Protein AF-A0A3D4UZG2-F1 (afdb_monomer_lite)

Sequence (63 aa):
MEKILNNDTQQRLRAANLITESEVVLRVADKYVAENVITKTRRIIEVPDRLIENRSTKRVLRG

Secondary structure (DSSP, 8-state):
--EEPPHHHHHHHHHTTSS-TTEEEEEETTEEEEEETTT--EEE----GGG-S-STT------

Radius of gyration: 13.5 Å; chains: 1; bounding box: 25×25×48 Å

Foldseek 3Di:
DKAWDDPVLVVVCVVVVQDHPQWTWTDDPNFIWIARNVVRDIDTTDDPPVSPPDPPVPDDPDD

Structure (mmCIF, N/CA/C/O backbone):
data_AF-A0A3D4UZG2-F1
#
_entry.id   AF-A0A3D4UZG2-F1
#
loop_
_atom_site.group_PDB
_atom_site.id
_atom_site.type_symbol
_atom_site.label_atom_id
_atom_site.label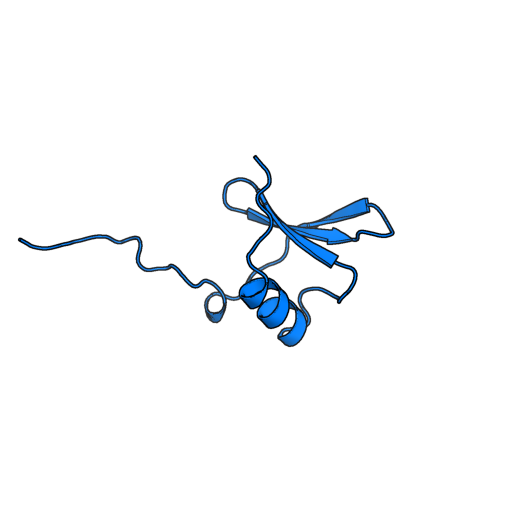_alt_id
_atom_site.label_comp_id
_atom_site.label_asym_id
_atom_site.label_entity_id
_atom_site.label_seq_id
_atom_site.pdbx_PDB_ins_code
_atom_site.Cartn_x
_atom_site.Cartn_y
_atom_site.Cartn_z
_atom_site.occupancy
_atom_site.B_iso_or_equiv
_atom_site.auth_seq_id
_atom_site.auth_comp_id
_atom_site.auth_asym_id
_atom_site.auth_atom_id
_atom_site.pdbx_PDB_model_num
ATOM 1 N N . MET A 1 1 ? 6.092 16.705 -3.937 1.00 62.62 1 MET A N 1
ATOM 2 C CA . MET A 1 1 ? 4.618 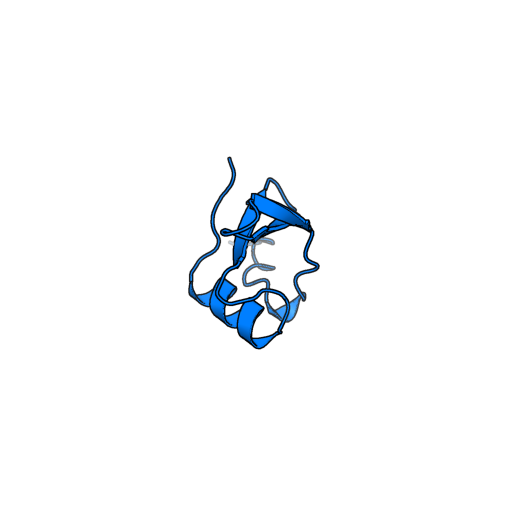16.689 -3.842 1.00 62.62 1 MET A CA 1
ATOM 3 C C . MET A 1 1 ? 4.165 15.249 -3.710 1.00 62.62 1 MET A C 1
ATOM 5 O O . MET A 1 1 ? 4.662 14.412 -4.456 1.00 62.62 1 MET A O 1
ATOM 9 N N . GLU A 1 2 ? 3.291 14.961 -2.749 1.00 77.12 2 GLU A N 1
ATOM 10 C CA . GLU A 1 2 ? 2.662 13.644 -2.603 1.00 77.12 2 GLU A CA 1
ATOM 11 C C . GLU A 1 2 ? 1.612 13.500 -3.710 1.00 77.12 2 GLU A C 1
ATOM 13 O O . GLU A 1 2 ? 0.761 14.376 -3.868 1.00 77.12 2 GLU A O 1
ATOM 18 N N . LYS A 1 3 ? 1.703 12.446 -4.526 1.00 86.19 3 LYS A N 1
ATOM 19 C CA . LYS A 1 3 ? 0.754 12.212 -5.620 1.00 86.19 3 LYS A CA 1
ATOM 20 C C . LYS A 1 3 ? -0.041 10.945 -5.351 1.00 86.19 3 LYS A C 1
ATOM 22 O O . LYS A 1 3 ? 0.534 9.861 -5.336 1.00 86.19 3 LYS A O 1
ATOM 27 N N . ILE A 1 4 ? -1.354 11.079 -5.186 1.00 88.25 4 ILE A N 1
ATOM 28 C CA . ILE A 1 4 ? -2.264 9.932 -5.092 1.00 88.25 4 ILE A CA 1
ATOM 29 C C . ILE A 1 4 ? -2.179 9.122 -6.392 1.00 88.25 4 ILE A C 1
ATOM 31 O O . ILE A 1 4 ? -2.182 9.688 -7.490 1.00 88.25 4 ILE A O 1
ATOM 35 N N . LEU A 1 5 ? -2.057 7.800 -6.269 1.00 85.75 5 LEU A N 1
ATOM 36 C CA . LEU A 1 5 ? -2.067 6.904 -7.425 1.00 85.75 5 LEU A CA 1
ATOM 37 C C . LEU A 1 5 ? -3.461 6.808 -8.049 1.00 85.75 5 LEU A C 1
ATOM 39 O O . LEU A 1 5 ? -4.470 7.005 -7.374 1.00 85.75 5 LEU A O 1
ATOM 43 N N . ASN A 1 6 ? -3.516 6.484 -9.344 1.00 88.19 6 ASN A N 1
ATOM 44 C CA . ASN A 1 6 ? -4.783 6.294 -10.048 1.00 88.19 6 ASN A CA 1
ATOM 45 C C . ASN A 1 6 ? -5.630 5.183 -9.397 1.00 88.19 6 ASN A C 1
ATOM 47 O O . ASN A 1 6 ? -5.119 4.294 -8.708 1.00 88.19 6 ASN A O 1
ATOM 51 N N . ASN A 1 7 ? -6.942 5.249 -9.624 1.00 87.44 7 ASN A N 1
ATOM 52 C CA . ASN A 1 7 ? -7.891 4.319 -9.018 1.00 87.44 7 ASN A CA 1
ATOM 53 C C . ASN A 1 7 ? -7.606 2.866 -9.436 1.00 87.44 7 ASN A C 1
ATOM 55 O O . ASN A 1 7 ? -7.612 1.973 -8.596 1.00 87.44 7 ASN A O 1
ATOM 59 N N . ASP A 1 8 ? -7.228 2.647 -10.697 1.00 87.69 8 ASP A N 1
ATOM 60 C CA . ASP A 1 8 ? -6.886 1.321 -11.217 1.00 87.69 8 ASP A CA 1
ATOM 61 C C . ASP A 1 8 ? -5.712 0.681 -10.463 1.00 87.69 8 ASP A C 1
ATOM 63 O O . ASP A 1 8 ? -5.773 -0.490 -10.087 1.00 87.69 8 ASP A O 1
ATOM 67 N N . THR A 1 9 ? -4.646 1.439 -10.176 1.00 85.25 9 THR A N 1
ATOM 68 C CA . THR A 1 9 ? -3.521 0.911 -9.388 1.00 85.25 9 THR A CA 1
ATOM 69 C C . THR A 1 9 ? -3.940 0.666 -7.945 1.00 85.25 9 THR A C 1
ATOM 71 O O . THR A 1 9 ? -3.555 -0.352 -7.378 1.00 85.25 9 THR A O 1
ATOM 74 N N . GLN A 1 10 ? -4.761 1.537 -7.348 1.00 88.44 10 GLN A N 1
ATOM 75 C CA . GLN A 1 10 ? -5.281 1.299 -5.998 1.00 88.44 10 GLN A CA 1
ATOM 76 C C . GLN A 1 10 ? -6.118 0.015 -5.931 1.00 88.44 10 GLN A C 1
ATOM 78 O O . GLN A 1 10 ? -5.902 -0.793 -5.031 1.00 88.44 10 GLN A O 1
ATOM 83 N N . GLN A 1 11 ? -6.986 -0.240 -6.913 1.00 91.00 11 GLN A N 1
ATOM 84 C CA . GLN A 1 11 ? -7.748 -1.489 -7.004 1.00 91.00 11 GLN A CA 1
ATOM 85 C C . GLN A 1 11 ? -6.839 -2.711 -7.152 1.00 91.00 11 GLN A C 1
ATOM 87 O O . GLN A 1 11 ? -7.028 -3.705 -6.453 1.00 91.00 11 GLN A O 1
ATOM 92 N N . ARG A 1 12 ? -5.808 -2.643 -8.005 1.00 88.69 12 ARG A N 1
ATOM 93 C CA . ARG A 1 12 ? -4.832 -3.738 -8.144 1.00 88.69 12 ARG A CA 1
ATOM 94 C C . ARG A 1 12 ? -4.059 -3.992 -6.843 1.00 88.69 12 ARG A C 1
ATOM 96 O O . ARG A 1 12 ? -3.801 -5.145 -6.507 1.00 88.69 12 ARG A O 1
ATOM 103 N N . LEU A 1 13 ? -3.705 -2.940 -6.100 1.00 88.31 13 LEU A N 1
ATOM 104 C CA . LEU A 1 13 ? -3.035 -3.051 -4.799 1.00 88.31 13 LEU A CA 1
ATOM 105 C C . LEU A 1 13 ? -3.957 -3.657 -3.727 1.00 88.31 13 LEU A C 1
ATOM 107 O O . LEU A 1 13 ? -3.486 -4.471 -2.932 1.00 88.31 13 LEU A O 1
ATOM 111 N N . ARG A 1 14 ? -5.258 -3.332 -3.742 1.00 91.81 14 ARG A N 1
ATOM 112 C CA . ARG A 1 14 ? -6.274 -3.966 -2.880 1.00 91.81 14 ARG A CA 1
ATOM 113 C C . ARG A 1 14 ? -6.475 -5.436 -3.225 1.00 91.81 14 ARG A C 1
ATOM 115 O O . ARG A 1 14 ? -6.432 -6.278 -2.340 1.00 91.81 14 A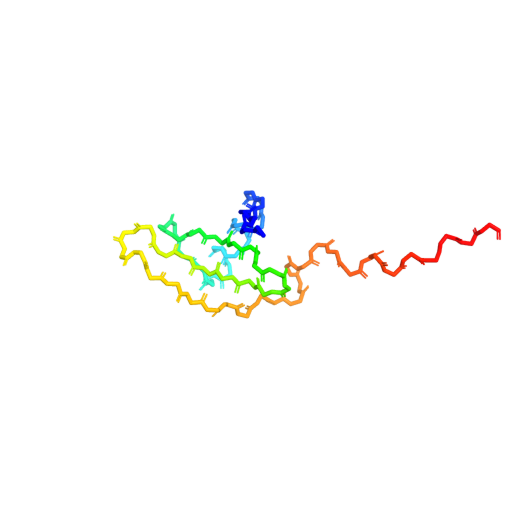RG A O 1
ATOM 122 N N . ALA A 1 15 ? -6.584 -5.766 -4.512 1.00 90.31 15 ALA A N 1
ATOM 123 C CA . ALA A 1 15 ? -6.694 -7.150 -4.979 1.00 90.31 15 ALA A CA 1
ATOM 124 C C . ALA A 1 15 ? -5.459 -8.000 -4.624 1.00 90.31 15 ALA A C 1
ATOM 126 O O . ALA A 1 15 ? -5.561 -9.210 -4.442 1.00 90.31 15 ALA A O 1
ATOM 127 N N . ALA A 1 16 ? -4.288 -7.369 -4.506 1.00 88.25 16 ALA A N 1
ATOM 128 C CA . ALA A 1 16 ? -3.058 -8.004 -4.044 1.00 88.25 16 ALA A CA 1
ATOM 129 C C . ALA A 1 16 ? -2.908 -8.034 -2.507 1.00 88.25 16 ALA A C 1
ATOM 131 O O . ALA A 1 16 ? -1.865 -8.474 -2.028 1.00 88.25 16 ALA A O 1
ATOM 132 N N . ASN A 1 17 ? -3.911 -7.573 -1.745 1.00 89.38 17 ASN A N 1
ATOM 133 C CA . ASN A 1 17 ? -3.902 -7.450 -0.281 1.00 89.38 17 ASN A CA 1
ATOM 134 C C . ASN A 1 17 ? -2.743 -6.600 0.282 1.00 89.38 17 ASN A C 1
ATOM 136 O O . ASN A 1 17 ? -2.313 -6.802 1.416 1.00 89.38 17 ASN A O 1
ATOM 140 N N . LEU A 1 18 ? -2.223 -5.643 -0.496 1.00 87.94 18 LEU A N 1
ATOM 141 C CA . LEU A 1 18 ? -1.145 -4.740 -0.059 1.00 87.94 18 LEU A CA 1
ATOM 142 C C . LEU A 1 18 ? -1.680 -3.534 0.719 1.00 87.94 18 LEU A C 1
ATOM 144 O O . LEU A 1 18 ? -0.989 -2.979 1.579 1.00 87.94 18 LEU A O 1
ATOM 148 N N . ILE A 1 19 ? -2.909 -3.133 0.393 1.00 91.69 19 ILE A N 1
ATOM 149 C CA . ILE A 1 19 ? -3.654 -2.077 1.072 1.00 91.69 19 ILE A CA 1
ATOM 150 C C . ILE A 1 19 ? -5.114 -2.492 1.268 1.00 91.69 19 ILE A C 1
ATOM 152 O O . ILE A 1 19 ? -5.619 -3.344 0.536 1.00 91.69 19 ILE A O 1
ATOM 156 N N . THR A 1 20 ? -5.804 -1.859 2.211 1.00 92.19 20 THR A N 1
ATOM 157 C CA . THR A 1 20 ? -7.244 -2.046 2.453 1.00 92.19 20 THR A CA 1
ATOM 158 C C . THR A 1 20 ? -8.102 -0.981 1.753 1.00 92.19 20 THR A C 1
ATOM 160 O O . THR A 1 20 ? -7.594 -0.019 1.177 1.00 92.19 20 THR A O 1
ATOM 163 N N . GLU A 1 21 ? -9.431 -1.122 1.817 1.00 90.56 21 GLU A N 1
ATOM 164 C CA . GLU A 1 21 ? -10.381 -0.115 1.300 1.00 90.56 21 GLU A CA 1
ATOM 165 C C . GLU A 1 21 ? -10.282 1.243 2.018 1.00 90.56 21 GLU A C 1
ATOM 167 O O . GLU A 1 21 ? -10.626 2.275 1.449 1.00 90.56 21 GLU A O 1
ATOM 172 N N . SER A 1 22 ? -9.791 1.259 3.262 1.00 93.19 22 SER A N 1
ATOM 173 C CA . SER A 1 22 ? -9.610 2.478 4.063 1.00 93.19 22 SER A CA 1
ATOM 174 C C . SER A 1 22 ? -8.242 3.141 3.873 1.00 93.19 22 SER A C 1
ATOM 176 O O . SER A 1 22 ? -7.956 4.159 4.507 1.00 93.19 22 SER A O 1
ATOM 178 N N . GLU A 1 23 ? -7.366 2.538 3.074 1.00 92.81 23 GLU A N 1
ATOM 179 C CA . GLU A 1 23 ? -6.009 3.012 2.826 1.00 92.81 23 GLU A CA 1
ATOM 180 C C . GLU A 1 23 ? -5.900 3.640 1.430 1.00 92.81 23 GLU A C 1
ATOM 182 O O . GLU A 1 23 ? -6.489 3.170 0.453 1.00 92.81 23 GLU A O 1
ATOM 187 N N . VAL A 1 24 ? -5.113 4.714 1.333 1.00 92.38 24 VAL A N 1
ATOM 188 C CA . VAL A 1 24 ? -4.829 5.418 0.075 1.00 92.38 24 VAL A CA 1
ATOM 189 C C . VAL A 1 24 ? -3.337 5.356 -0.210 1.00 92.38 24 VAL A C 1
ATOM 191 O O . VAL A 1 24 ? -2.519 5.573 0.684 1.00 92.38 24 VAL A O 1
ATOM 194 N N . VAL A 1 25 ? -2.972 5.080 -1.464 1.00 91.12 25 VAL A N 1
ATOM 195 C CA . VAL A 1 25 ? -1.563 4.999 -1.871 1.00 91.12 25 VAL A CA 1
ATOM 196 C C . VAL A 1 25 ? -1.101 6.279 -2.536 1.00 91.12 25 VAL A C 1
ATOM 198 O O . VAL A 1 25 ? -1.705 6.787 -3.484 1.00 91.12 25 VAL A O 1
ATOM 201 N N . LEU A 1 26 ? 0.031 6.755 -2.039 1.00 90.62 26 LEU A N 1
ATOM 202 C CA . LEU A 1 26 ? 0.708 7.971 -2.433 1.00 90.62 26 LEU A CA 1
ATOM 203 C C . LEU A 1 26 ? 2.075 7.609 -3.014 1.00 90.62 26 LEU A C 1
ATOM 205 O O . LEU A 1 26 ? 2.821 6.804 -2.454 1.00 90.62 26 LEU A O 1
ATOM 209 N N . ARG A 1 27 ? 2.437 8.250 -4.124 1.00 87.56 27 ARG A N 1
ATOM 210 C CA . ARG A 1 27 ? 3.817 8.320 -4.594 1.00 87.56 27 ARG A CA 1
ATOM 211 C C . ARG A 1 27 ? 4.489 9.526 -3.956 1.00 87.56 27 ARG A C 1
ATOM 213 O O . ARG A 1 27 ? 4.068 10.667 -4.166 1.00 87.56 27 ARG A O 1
ATOM 220 N N . VAL A 1 28 ? 5.550 9.258 -3.208 1.00 86.25 28 VAL A N 1
ATOM 221 C CA . VAL A 1 28 ? 6.379 10.265 -2.550 1.00 86.25 28 VAL A CA 1
ATOM 222 C C . VAL A 1 28 ? 7.798 10.109 -3.077 1.00 86.25 28 VAL A C 1
ATOM 224 O O . VAL A 1 28 ? 8.466 9.118 -2.788 1.00 86.25 28 VAL A O 1
ATOM 227 N N . ALA A 1 29 ? 8.239 11.076 -3.888 1.00 83.81 29 ALA A N 1
ATOM 228 C CA . ALA A 1 29 ? 9.446 10.945 -4.706 1.00 83.81 29 ALA A CA 1
ATOM 229 C C . ALA A 1 29 ? 9.405 9.638 -5.535 1.00 83.81 29 ALA A C 1
ATOM 231 O O . ALA A 1 29 ? 8.553 9.504 -6.420 1.00 83.81 29 ALA A O 1
ATOM 232 N N . ASP A 1 30 ? 10.252 8.662 -5.202 1.00 81.25 30 ASP A N 1
ATOM 233 C CA . ASP A 1 30 ? 10.329 7.351 -5.866 1.00 81.25 30 ASP A CA 1
ATOM 234 C C . ASP A 1 30 ? 9.826 6.185 -5.008 1.00 81.25 30 ASP A C 1
ATOM 236 O O . ASP A 1 30 ? 9.944 5.026 -5.399 1.00 81.25 30 ASP A O 1
ATOM 240 N N . LYS A 1 31 ? 9.240 6.475 -3.842 1.00 82.25 31 LYS A N 1
ATOM 241 C CA . LYS A 1 31 ? 8.679 5.463 -2.944 1.00 82.25 31 LYS A CA 1
ATOM 242 C C . LYS A 1 31 ? 7.158 5.497 -2.965 1.00 82.25 31 LYS A C 1
ATOM 244 O O . LYS A 1 31 ? 6.541 6.555 -3.113 1.00 82.25 31 LYS A O 1
ATOM 249 N N . TYR A 1 32 ? 6.564 4.327 -2.772 1.00 87.75 32 TYR A N 1
ATOM 250 C CA . TYR A 1 32 ? 5.130 4.181 -2.568 1.00 87.75 32 TYR A CA 1
ATOM 251 C C . TYR A 1 32 ? 4.832 4.033 -1.080 1.00 87.75 32 TYR A C 1
ATOM 253 O O . TYR A 1 32 ? 5.477 3.259 -0.369 1.00 87.75 32 TYR A O 1
ATOM 261 N N . VAL A 1 33 ? 3.857 4.805 -0.614 1.00 90.31 33 VAL A N 1
ATOM 262 C CA . VAL A 1 33 ? 3.440 4.858 0.785 1.00 90.31 33 VAL A CA 1
ATOM 263 C C . VAL A 1 33 ? 1.931 4.680 0.836 1.00 90.31 33 VAL A C 1
ATOM 265 O O . VAL A 1 33 ? 1.209 5.356 0.106 1.00 90.31 33 VAL A O 1
ATOM 268 N N . ALA A 1 34 ? 1.457 3.784 1.693 1.00 92.62 34 ALA A N 1
ATOM 269 C CA . ALA A 1 34 ? 0.046 3.683 2.038 1.00 92.62 34 ALA A CA 1
ATOM 270 C C . ALA A 1 34 ? -0.231 4.527 3.286 1.00 92.62 34 ALA A C 1
ATOM 272 O O . ALA A 1 34 ? 0.515 4.447 4.265 1.00 92.62 34 ALA A O 1
ATOM 273 N N . GLU A 1 35 ? -1.296 5.323 3.255 1.00 93.56 35 GLU A N 1
ATOM 274 C CA . GLU A 1 35 ? -1.794 6.092 4.392 1.00 93.56 35 GLU A CA 1
ATOM 275 C C . GLU A 1 35 ? -3.164 5.566 4.815 1.00 93.56 35 GLU A C 1
ATOM 277 O O . GLU A 1 35 ? -4.099 5.511 4.013 1.00 93.56 35 GLU A O 1
ATOM 282 N N . ASN A 1 36 ? -3.290 5.191 6.087 1.00 92.62 36 ASN A N 1
ATOM 283 C CA . ASN A 1 36 ? -4.572 4.820 6.665 1.00 92.62 36 ASN A CA 1
ATOM 284 C C . ASN A 1 36 ? -5.355 6.093 7.001 1.00 92.62 36 ASN A C 1
ATOM 286 O O . ASN A 1 36 ? -4.936 6.895 7.837 1.00 92.62 36 ASN A O 1
ATOM 290 N N . VAL A 1 37 ? -6.504 6.279 6.350 1.00 89.75 37 VAL A N 1
ATOM 291 C CA . VAL A 1 37 ? -7.300 7.507 6.471 1.00 89.75 37 VAL A CA 1
ATOM 292 C C . VAL A 1 37 ? -7.827 7.707 7.894 1.00 89.75 37 VAL A C 1
ATOM 294 O O . VAL A 1 37 ? -7.930 8.854 8.339 1.00 89.75 37 VAL A O 1
ATOM 297 N N . ILE A 1 38 ? -8.112 6.609 8.602 1.00 91.56 38 ILE A N 1
ATOM 298 C CA . ILE A 1 38 ? -8.683 6.595 9.953 1.00 91.56 38 ILE A CA 1
ATOM 299 C C . ILE A 1 38 ? -7.608 6.941 10.984 1.00 91.56 38 ILE A C 1
ATOM 301 O O . ILE A 1 38 ? -7.810 7.816 11.820 1.00 91.56 38 ILE A O 1
ATOM 305 N N . THR A 1 39 ? -6.454 6.276 10.916 1.00 93.25 39 THR A N 1
ATOM 306 C CA . THR A 1 39 ? -5.394 6.402 11.931 1.00 93.25 39 THR A CA 1
ATOM 307 C C . THR A 1 39 ? -4.306 7.411 11.565 1.00 93.25 39 THR A C 1
ATOM 309 O O . THR A 1 39 ? -3.389 7.629 12.356 1.00 93.25 39 THR A O 1
ATOM 312 N N . LYS A 1 40 ? -4.362 7.998 10.360 1.00 90.88 40 LYS A N 1
ATOM 313 C CA . LYS A 1 40 ? -3.365 8.938 9.809 1.00 90.88 40 LYS A CA 1
ATOM 314 C C . LYS A 1 40 ? -1.929 8.408 9.850 1.00 90.88 40 LYS A C 1
ATOM 316 O O . LYS A 1 40 ? -0.967 9.164 9.938 1.00 90.88 40 LYS A O 1
ATOM 321 N N . THR A 1 41 ? -1.780 7.087 9.798 1.00 91.50 41 THR A N 1
ATOM 322 C CA . THR A 1 41 ? -0.483 6.408 9.863 1.00 91.50 41 THR A CA 1
ATOM 323 C C . THR A 1 41 ? -0.027 6.022 8.465 1.00 91.50 41 THR A C 1
ATOM 325 O O . THR A 1 41 ? -0.823 5.556 7.650 1.00 91.50 41 THR A O 1
ATOM 328 N N . ARG A 1 42 ? 1.267 6.210 8.196 1.00 92.19 42 ARG A N 1
ATOM 329 C CA . ARG A 1 42 ? 1.889 5.994 6.887 1.00 92.19 42 ARG A CA 1
ATOM 330 C C . ARG A 1 42 ? 2.869 4.827 6.955 1.00 92.19 42 ARG A C 1
ATOM 332 O O . ARG A 1 42 ? 3.694 4.788 7.865 1.00 92.19 42 ARG A O 1
ATOM 339 N N . ARG A 1 43 ? 2.821 3.908 5.986 1.00 92.12 43 ARG A N 1
ATOM 340 C CA . ARG A 1 43 ? 3.800 2.813 5.849 1.00 92.12 43 ARG A CA 1
ATOM 341 C C . ARG A 1 43 ? 4.290 2.660 4.416 1.00 92.12 43 ARG A C 1
ATOM 343 O O . ARG A 1 43 ? 3.540 2.890 3.470 1.00 92.12 43 ARG A O 1
ATOM 350 N N . ILE A 1 44 ? 5.546 2.254 4.262 1.00 90.31 44 ILE A N 1
ATOM 351 C CA . ILE A 1 44 ? 6.114 1.921 2.953 1.00 90.31 44 ILE A CA 1
ATOM 352 C C . ILE A 1 44 ? 5.536 0.576 2.525 1.00 90.31 44 ILE A C 1
ATOM 354 O O . ILE A 1 44 ? 5.516 -0.366 3.316 1.00 90.31 44 ILE A O 1
ATOM 358 N N . ILE A 1 45 ? 5.065 0.502 1.284 1.00 86.75 45 ILE A N 1
ATOM 359 C CA . ILE A 1 45 ? 4.599 -0.748 0.690 1.00 86.75 45 ILE A CA 1
ATOM 360 C C . ILE A 1 45 ? 5.542 -1.153 -0.435 1.00 86.75 45 ILE A C 1
ATOM 362 O O . ILE A 1 45 ? 5.922 -0.337 -1.278 1.00 86.75 45 ILE A O 1
ATOM 366 N N . GLU A 1 46 ? 5.916 -2.425 -0.450 1.00 82.75 46 GLU A N 1
ATOM 367 C CA . GLU A 1 46 ? 6.613 -3.003 -1.589 1.00 82.75 46 GLU A CA 1
ATOM 368 C C . GLU A 1 46 ? 5.580 -3.286 -2.670 1.00 82.75 46 GLU A C 1
ATOM 370 O O . GLU A 1 46 ? 4.717 -4.151 -2.524 1.00 82.75 46 GLU A O 1
ATOM 375 N N . VAL A 1 47 ? 5.624 -2.496 -3.741 1.00 77.56 47 VAL A N 1
ATOM 376 C CA . VAL A 1 47 ? 4.743 -2.689 -4.890 1.00 77.56 47 VAL A CA 1
ATOM 377 C C . VAL A 1 47 ? 5.367 -3.762 -5.780 1.00 77.56 47 VAL A C 1
ATOM 379 O O . VAL A 1 47 ? 6.457 -3.535 -6.306 1.00 77.56 47 VAL A O 1
ATOM 382 N N . PRO A 1 48 ? 4.700 -4.913 -5.985 1.00 71.56 48 PRO A N 1
ATOM 383 C CA . PRO A 1 48 ? 5.172 -5.941 -6.894 1.00 71.56 48 PRO A CA 1
ATOM 384 C C . PRO A 1 48 ? 5.416 -5.358 -8.282 1.00 71.56 48 PRO A C 1
ATOM 386 O O . PRO A 1 48 ? 4.573 -4.635 -8.813 1.00 71.56 48 PRO A O 1
ATOM 389 N N . ASP A 1 49 ? 6.521 -5.755 -8.904 1.00 69.81 49 ASP A N 1
ATOM 390 C CA . ASP A 1 49 ? 6.951 -5.294 -10.229 1.00 69.81 49 ASP A CA 1
ATOM 391 C C . ASP A 1 49 ? 5.857 -5.345 -11.307 1.00 69.81 49 ASP A C 1
ATOM 393 O O . ASP A 1 49 ? 5.779 -4.479 -12.176 1.00 69.81 49 ASP A O 1
ATOM 397 N N . ARG A 1 50 ? 4.979 -6.349 -11.226 1.00 67.44 50 ARG A N 1
ATOM 398 C CA . ARG A 1 50 ? 3.835 -6.555 -12.130 1.00 67.44 50 ARG A CA 1
ATOM 399 C C . ARG A 1 50 ? 2.755 -5.470 -12.048 1.00 67.44 50 ARG A C 1
ATOM 401 O O . ARG A 1 50 ? 1.937 -5.365 -12.952 1.00 67.44 50 ARG A O 1
ATOM 408 N N . LEU A 1 51 ? 2.713 -4.706 -10.957 1.00 66.69 51 LEU A N 1
ATOM 409 C CA . LEU A 1 51 ? 1.745 -3.627 -10.742 1.00 66.69 51 LEU A CA 1
ATOM 410 C C . LEU A 1 51 ? 2.29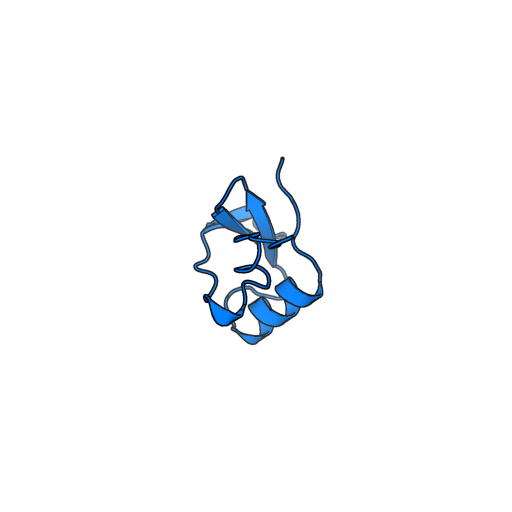0 -2.260 -11.177 1.00 66.69 51 LEU A C 1
ATOM 412 O O . LEU A 1 51 ? 1.556 -1.276 -11.164 1.00 66.69 51 LE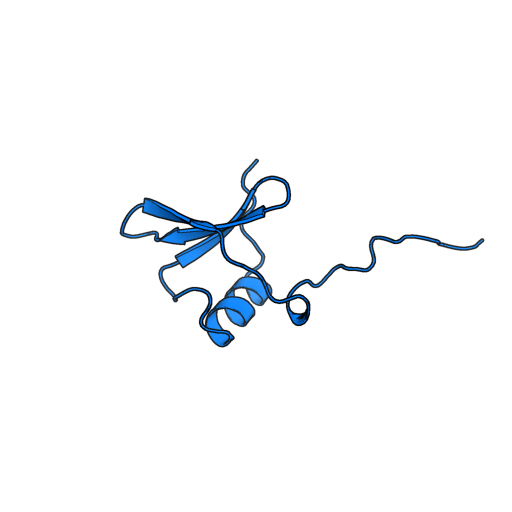U A O 1
ATOM 416 N N . ILE A 1 52 ? 3.561 -2.193 -11.582 1.00 67.38 52 ILE A N 1
ATOM 417 C CA . ILE A 1 52 ? 4.209 -0.968 -12.037 1.00 67.38 52 ILE A CA 1
ATOM 418 C C . ILE A 1 52 ? 3.963 -0.826 -13.542 1.00 67.38 52 ILE A C 1
ATOM 420 O O . ILE A 1 52 ? 4.646 -1.428 -14.366 1.00 67.38 52 ILE A O 1
ATOM 424 N N . GLU A 1 53 ? 2.991 0.010 -13.906 1.00 56.91 53 GLU A N 1
ATOM 425 C CA . GLU A 1 53 ? 2.533 0.211 -15.292 1.00 56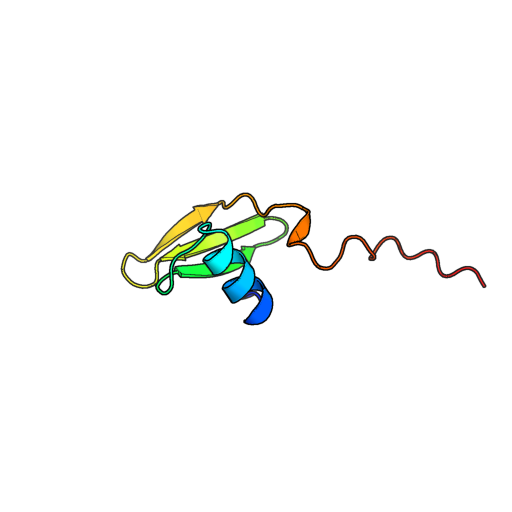.91 53 GLU A CA 1
ATOM 426 C C . GLU A 1 53 ? 3.570 0.895 -16.206 1.00 56.91 53 GLU A C 1
ATOM 428 O O . GLU A 1 53 ? 3.346 1.062 -17.401 1.00 56.91 53 GLU A O 1
ATOM 433 N N . ASN A 1 54 ? 4.741 1.280 -15.692 1.00 56.41 54 ASN A N 1
ATOM 434 C CA . ASN A 1 54 ? 5.732 1.982 -16.496 1.00 56.41 54 ASN A CA 1
ATOM 435 C C . ASN A 1 54 ? 7.174 1.579 -16.167 1.00 56.41 54 ASN A C 1
ATOM 437 O O . ASN A 1 54 ? 7.905 2.294 -15.489 1.00 56.41 54 ASN A O 1
ATOM 441 N N . ARG A 1 55 ? 7.610 0.444 -16.722 1.00 54.34 55 ARG A N 1
ATOM 442 C CA . ARG A 1 55 ? 9.040 0.188 -16.988 1.00 54.34 55 ARG A CA 1
ATOM 443 C C . ARG A 1 55 ? 9.519 0.846 -18.298 1.00 54.34 55 ARG A C 1
ATOM 445 O O . ARG A 1 55 ? 10.705 0.790 -18.617 1.00 54.34 55 ARG A O 1
ATOM 452 N N . SER A 1 56 ? 8.613 1.467 -19.064 1.00 50.03 56 SER A N 1
ATOM 453 C CA . SER A 1 56 ? 8.816 1.884 -20.459 1.00 50.03 56 SER A CA 1
ATOM 454 C C . SER A 1 56 ? 9.335 3.317 -20.648 1.00 50.03 56 SER A C 1
ATOM 456 O O . SER A 1 56 ? 9.537 3.739 -21.787 1.00 50.03 56 SER A O 1
ATOM 458 N N . THR A 1 57 ? 9.640 4.078 -19.592 1.00 48.16 57 THR A N 1
ATOM 459 C CA . THR A 1 57 ? 10.416 5.325 -19.759 1.00 48.16 57 THR A CA 1
ATOM 460 C C . THR A 1 57 ? 11.899 5.090 -20.057 1.00 48.16 57 THR A C 1
ATOM 462 O O . THR A 1 57 ? 12.635 6.062 -20.223 1.00 48.16 57 THR A O 1
ATOM 465 N N . LYS A 1 58 ? 12.340 3.843 -20.297 1.00 47.28 58 LYS A N 1
ATOM 466 C CA . LYS A 1 58 ? 13.478 3.586 -21.197 1.00 47.28 58 LYS A CA 1
ATOM 467 C C . LYS A 1 58 ? 13.083 3.948 -22.638 1.00 47.28 58 LYS A C 1
ATOM 469 O O . LYS A 1 58 ? 12.944 3.088 -23.501 1.00 47.28 58 LYS A O 1
ATOM 474 N N . ARG A 1 59 ? 12.872 5.242 -22.896 1.00 46.34 59 ARG A N 1
ATOM 475 C CA . ARG A 1 59 ? 12.728 5.779 -24.249 1.00 46.34 59 ARG A CA 1
ATOM 476 C C . ARG A 1 59 ? 14.051 5.554 -24.973 1.00 46.34 59 ARG A C 1
ATOM 478 O O . ARG A 1 59 ? 15.033 6.222 -24.677 1.00 46.34 59 ARG A O 1
ATOM 485 N N . VAL A 1 60 ? 14.044 4.673 -25.963 1.00 50.28 60 VAL A N 1
ATOM 486 C CA . VAL A 1 60 ? 14.837 4.887 -27.172 1.00 50.28 60 VAL A CA 1
ATOM 487 C C . VAL A 1 60 ? 13.847 4.855 -28.327 1.00 50.28 60 VAL A C 1
ATOM 489 O O . VAL A 1 60 ? 13.527 3.795 -28.856 1.00 50.28 60 VAL A O 1
ATOM 492 N N . LEU A 1 61 ? 13.310 6.025 -28.675 1.00 47.59 61 LEU A N 1
ATOM 493 C CA . LEU A 1 61 ? 12.717 6.223 -29.994 1.00 47.59 61 LEU A CA 1
ATOM 494 C C . LEU A 1 61 ? 13.896 6.332 -30.960 1.00 47.59 61 LEU A C 1
ATOM 496 O O . LEU A 1 61 ? 14.607 7.334 -30.950 1.00 47.59 61 LEU A O 1
ATOM 500 N N . ARG A 1 62 ? 14.144 5.257 -31.712 1.00 49.78 62 ARG A N 1
ATOM 501 C CA . ARG A 1 62 ? 15.049 5.284 -32.859 1.00 49.78 62 ARG A CA 1
ATOM 502 C C . ARG A 1 62 ? 14.315 5.990 -33.997 1.00 49.78 62 ARG A C 1
ATOM 504 O O . ARG A 1 62 ? 13.288 5.486 -34.448 1.00 49.78 62 ARG A O 1
ATOM 511 N N . GLY A 1 63 ? 14.808 7.168 -34.364 1.00 49.03 63 GLY A N 1
ATOM 512 C CA . GLY A 1 63 ? 14.665 7.709 -35.714 1.00 49.03 63 GLY A CA 1
ATOM 513 C C . GLY A 1 63 ? 15.814 7.216 -36.577 1.00 49.03 63 GLY A C 1
ATOM 514 O O . GLY A 1 63 ? 16.861 6.860 -35.985 1.00 49.03 63 GLY A O 1
#

pLDDT: mean 80.04, std 15.34, range [46.34, 93.56]